Protein AF-A0A238W8W9-F1 (afdb_monomer)

pLDDT: mean 74.02, std 16.91, range [39.84, 95.94]

Mean predicted aligned error: 10.23 Å

Solvent-accessible surface area (backbone atoms only — not comparable to full-atom values): 7348 Å² total; per-residue (Å²): 126,66,88,64,47,65,85,73,54,76,71,88,81,32,80,66,47,76,56,58,45,54,49,50,47,51,49,49,34,51,53,52,26,51,50,50,46,46,46,50,54,58,58,47,46,69,74,58,70,75,64,51,39,56,69,54,55,48,50,53,36,51,51,38,20,52,50,38,29,53,50,35,47,49,47,45,38,54,75,69,63,66,54,60,96,87,66,88,57,67,66,59,55,53,51,28,52,51,49,22,55,47,26,38,53,50,33,51,52,48,50,56,54,52,58,77,72,53,94,61,85,76,57,62,86,69,84,129

Organism: NCBI:txid1627892

Structure (mmCIF, N/CA/C/O backbone):
data_AF-A0A238W8W9-F1
#
_entry.id   AF-A0A238W8W9-F1
#
loop_
_atom_site.group_PDB
_atom_site.id
_atom_site.type_symbol
_atom_site.label_atom_id
_atom_site.label_alt_id
_atom_site.label_comp_id
_atom_site.label_asym_id
_atom_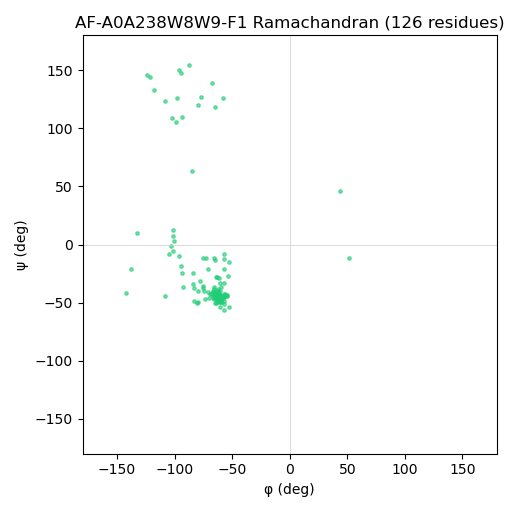site.label_entity_id
_atom_site.label_seq_id
_atom_site.pdbx_PDB_ins_code
_atom_site.Cartn_x
_atom_site.Cartn_y
_atom_site.Cartn_z
_atom_site.occupancy
_atom_site.B_iso_or_equiv
_atom_site.auth_seq_id
_atom_site.auth_comp_id
_atom_site.auth_asym_id
_atom_site.auth_atom_id
_atom_site.pdbx_PDB_model_num
ATOM 1 N N . MET A 1 1 ? 3.854 21.288 -19.653 1.00 44.84 1 MET A N 1
ATOM 2 C CA . MET A 1 1 ? 2.581 20.717 -20.151 1.00 44.84 1 MET A CA 1
ATOM 3 C C . MET A 1 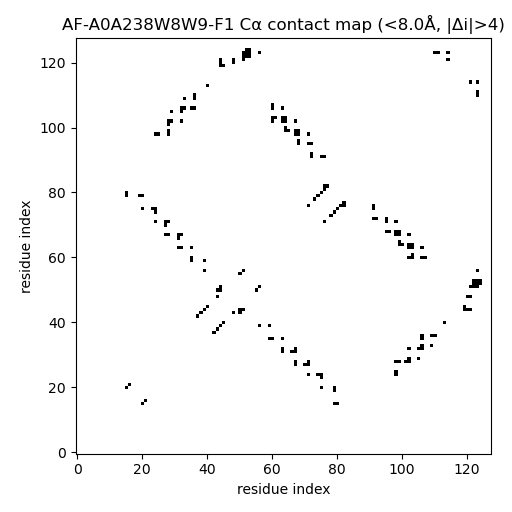1 ? 2.808 19.407 -20.924 1.00 44.84 1 MET A C 1
ATOM 5 O O . MET A 1 1 ? 1.837 18.755 -21.266 1.00 44.84 1 MET A O 1
ATOM 9 N N . GLU A 1 2 ? 4.062 18.972 -21.115 1.00 39.84 2 GLU A N 1
ATOM 10 C CA . GLU A 1 2 ? 4.427 17.710 -21.788 1.00 39.84 2 GLU A CA 1
ATOM 11 C C . GLU A 1 2 ? 4.252 16.463 -20.901 1.00 39.84 2 GLU A C 1
ATOM 13 O O . GLU A 1 2 ? 3.819 15.429 -21.386 1.00 39.84 2 GLU A O 1
ATOM 18 N N . ALA A 1 3 ? 4.429 16.565 -19.577 1.00 49.38 3 ALA A N 1
ATOM 19 C CA . ALA A 1 3 ? 4.245 15.424 -18.663 1.00 49.38 3 ALA A CA 1
ATOM 20 C C . ALA A 1 3 ? 2.797 14.878 -18.589 1.00 49.38 3 ALA A C 1
ATOM 22 O O . ALA A 1 3 ? 2.572 13.802 -18.048 1.00 49.38 3 ALA A O 1
ATOM 23 N N . PHE A 1 4 ? 1.811 15.619 -19.113 1.00 44.34 4 PHE A N 1
ATOM 24 C CA . PHE A 1 4 ? 0.409 15.183 -19.196 1.00 44.34 4 PHE A CA 1
ATOM 25 C C . PHE A 1 4 ? 0.069 14.534 -20.548 1.00 44.34 4 PHE A C 1
ATOM 27 O O . PHE A 1 4 ? -0.921 13.812 -20.638 1.00 44.34 4 PHE A O 1
ATOM 34 N N . TYR A 1 5 ? 0.888 14.773 -21.580 1.00 43.84 5 TYR A N 1
ATOM 35 C CA . TYR A 1 5 ? 0.725 14.193 -22.918 1.00 43.84 5 TYR A CA 1
ATOM 36 C C . TYR A 1 5 ? 1.040 12.690 -22.939 1.00 43.84 5 TYR A C 1
ATOM 38 O O . TYR A 1 5 ? 0.508 11.977 -23.778 1.00 43.84 5 TYR A O 1
ATOM 46 N N . PHE A 1 6 ? 1.802 12.197 -21.958 1.00 48.66 6 PHE A N 1
ATOM 47 C CA . PHE A 1 6 ? 2.134 10.780 -21.776 1.00 48.66 6 PHE A CA 1
ATOM 48 C C . PHE A 1 6 ? 0.915 9.871 -21.531 1.00 48.66 6 PHE A C 1
ATOM 50 O O . PHE A 1 6 ? 0.922 8.715 -21.937 1.00 48.66 6 PHE A O 1
ATOM 57 N N . PHE A 1 7 ? -0.175 10.381 -20.938 1.00 45.16 7 PHE A N 1
ATOM 58 C CA . PHE A 1 7 ? -1.431 9.616 -20.853 1.00 45.16 7 PHE A CA 1
ATOM 59 C C . PHE A 1 7 ? -2.070 9.352 -22.231 1.00 45.16 7 PHE A C 1
ATOM 61 O O . PHE A 1 7 ? -3.015 8.570 -22.318 1.00 45.16 7 PHE A O 1
ATOM 68 N N . PHE A 1 8 ? -1.589 10.020 -23.284 1.00 50.53 8 PHE A N 1
ATOM 69 C CA . PHE A 1 8 ? -2.175 10.041 -24.624 1.00 50.53 8 PHE A CA 1
ATOM 70 C C . PHE A 1 8 ? -1.141 9.803 -25.743 1.00 50.53 8 PHE A C 1
ATOM 72 O O . PHE A 1 8 ? -1.468 10.016 -26.911 1.00 50.53 8 PHE A O 1
ATOM 79 N N . GLU A 1 9 ? 0.092 9.405 -25.412 1.00 41.53 9 GLU A N 1
ATOM 80 C CA . GLU A 1 9 ? 1.166 9.185 -26.390 1.00 41.53 9 GLU A CA 1
ATOM 81 C C . GLU A 1 9 ? 1.145 7.756 -26.962 1.00 41.53 9 GLU A C 1
ATOM 83 O O . GLU A 1 9 ? 0.602 6.833 -26.358 1.00 41.53 9 GLU A O 1
ATOM 88 N N . ASP A 1 10 ? 1.684 7.608 -28.174 1.00 45.97 10 ASP A N 1
ATOM 89 C CA . ASP A 1 10 ? 1.477 6.473 -29.079 1.00 45.97 10 ASP A CA 1
ATOM 90 C C . ASP A 1 10 ? 1.882 5.107 -28.475 1.00 45.97 10 ASP A C 1
ATOM 92 O O . ASP A 1 10 ? 3.024 4.896 -28.055 1.00 45.97 10 ASP A O 1
ATOM 96 N N . LEU A 1 11 ? 0.939 4.155 -28.503 1.00 50.41 11 LEU A N 1
ATOM 97 C CA . LEU A 1 11 ? 1.016 2.777 -27.975 1.00 50.41 11 LEU A CA 1
ATOM 98 C C . LEU A 1 11 ? 2.172 1.943 -28.562 1.00 50.41 11 LEU A C 1
ATOM 100 O O . LEU A 1 11 ? 2.509 0.876 -28.059 1.00 50.41 11 LEU A O 1
ATOM 104 N N . ASN A 1 12 ? 2.820 2.411 -29.627 1.00 44.97 12 ASN A N 1
ATOM 105 C CA . ASN A 1 12 ? 3.840 1.648 -30.345 1.00 44.97 12 ASN A CA 1
ATOM 106 C C . ASN A 1 12 ? 5.187 1.504 -29.599 1.00 44.97 12 ASN A C 1
ATOM 108 O O . ASN A 1 12 ? 5.998 0.670 -29.995 1.00 44.97 12 ASN A O 1
ATOM 112 N N . ASN A 1 13 ? 5.422 2.253 -28.510 1.00 48.88 13 ASN A N 1
ATOM 113 C CA . ASN A 1 13 ? 6.585 2.082 -27.612 1.00 48.88 13 ASN A CA 1
ATOM 114 C C . ASN A 1 13 ? 6.252 1.313 -26.312 1.00 48.88 13 ASN A C 1
ATOM 116 O O . ASN A 1 13 ? 7.109 1.163 -25.441 1.00 48.88 13 ASN A O 1
ATOM 120 N N . TRP A 1 14 ? 5.011 0.834 -26.160 1.00 52.47 14 TRP A N 1
ATOM 121 C CA . TRP A 1 14 ? 4.456 0.316 -24.904 1.00 52.47 14 TRP A CA 1
ATOM 122 C C . TRP A 1 14 ? 4.417 -1.211 -24.796 1.00 52.47 14 TRP A C 1
ATOM 124 O O . TRP A 1 14 ? 3.938 -1.726 -23.791 1.00 52.47 14 TRP A O 1
ATOM 134 N N . SER A 1 15 ? 4.994 -1.968 -25.734 1.00 56.44 15 SER A N 1
ATOM 135 C CA . SER A 1 15 ? 4.830 -3.434 -25.780 1.00 56.44 15 SER A CA 1
ATOM 136 C C . SER A 1 15 ? 5.262 -4.189 -24.507 1.00 56.44 15 SER A C 1
ATOM 138 O O . SER A 1 15 ? 4.850 -5.328 -24.293 1.00 56.44 15 SER A O 1
ATOM 140 N N . VAL A 1 16 ? 6.118 -3.588 -23.670 1.00 56.03 16 VAL A N 1
ATOM 141 C CA . VAL A 1 16 ? 6.532 -4.132 -22.360 1.00 56.03 16 VAL A CA 1
ATOM 142 C C . VAL A 1 16 ? 5.516 -3.795 -21.255 1.00 56.03 16 VAL A C 1
ATOM 144 O O . VAL A 1 16 ? 5.223 -4.637 -20.401 1.00 56.03 16 VAL A O 1
ATOM 147 N N . TRP A 1 17 ? 4.938 -2.591 -21.298 1.00 62.84 17 TRP A N 1
ATOM 148 C CA . TRP A 1 17 ? 3.898 -2.134 -20.376 1.00 62.84 17 TRP A CA 1
ATOM 149 C C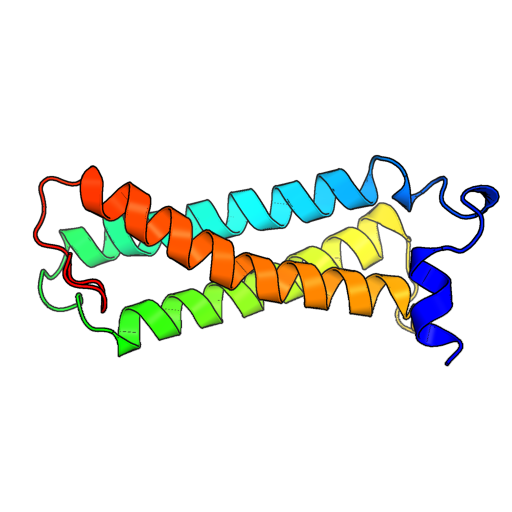 . TRP A 1 17 ? 2.533 -2.761 -20.676 1.00 62.84 17 TRP A C 1
ATOM 151 O O . TRP A 1 17 ? 1.832 -3.111 -19.731 1.00 62.84 17 TRP A O 1
ATOM 161 N N . ASP A 1 18 ? 2.198 -2.957 -21.956 1.00 62.03 18 ASP A N 1
ATOM 162 C CA . ASP A 1 18 ? 0.837 -3.155 -22.483 1.00 62.03 18 ASP A CA 1
ATOM 163 C C . ASP A 1 18 ? 0.020 -4.270 -21.815 1.00 62.03 18 ASP A C 1
ATOM 165 O O . ASP A 1 18 ? -1.202 -4.163 -21.747 1.00 62.03 18 ASP A O 1
ATOM 169 N N . GLU A 1 19 ? 0.656 -5.304 -21.250 1.00 62.81 19 GLU A N 1
ATOM 170 C CA . GLU A 1 19 ? -0.074 -6.344 -20.507 1.00 62.81 19 GLU A CA 1
ATOM 171 C C . GLU A 1 19 ? 0.655 -6.867 -19.265 1.00 62.81 19 GLU A C 1
ATOM 173 O O . GLU A 1 19 ? 0.030 -7.075 -18.223 1.00 62.81 19 GLU A O 1
ATOM 178 N N . LYS A 1 20 ? 1.973 -7.096 -19.335 1.00 68.56 20 LYS A N 1
ATOM 179 C CA . LYS A 1 20 ? 2.699 -7.784 -18.254 1.00 68.56 20 LYS A CA 1
ATOM 180 C C . LYS A 1 20 ? 3.032 -6.865 -17.080 1.00 68.56 20 LYS A C 1
ATOM 182 O O . LYS A 1 20 ? 2.715 -7.238 -15.954 1.00 68.56 20 LYS A O 1
ATOM 187 N N . GLY A 1 21 ? 3.611 -5.687 -17.326 1.00 73.75 21 GLY A N 1
ATOM 188 C CA . GLY A 1 21 ? 3.963 -4.740 -16.256 1.00 73.75 21 GLY A CA 1
ATOM 189 C C . GLY A 1 21 ? 2.732 -4.235 -15.499 1.00 73.75 21 GLY A C 1
ATOM 190 O O . GLY A 1 21 ? 2.647 -4.332 -14.276 1.00 73.75 21 GLY A O 1
ATOM 191 N N . TYR A 1 22 ? 1.682 -3.816 -16.218 1.00 79.31 22 TYR A N 1
ATOM 192 C CA . TYR A 1 22 ? 0.441 -3.385 -15.562 1.00 79.31 22 TYR A CA 1
ATOM 193 C C . TYR A 1 22 ? -0.206 -4.489 -14.721 1.00 79.31 22 TYR A C 1
ATOM 195 O O . TYR A 1 22 ? -0.621 -4.233 -13.586 1.00 79.31 22 TYR A O 1
ATOM 203 N N . LEU A 1 23 ? -0.271 -5.720 -15.240 1.00 83.69 23 LEU A N 1
ATOM 204 C CA . LEU A 1 23 ? -0.844 -6.847 -14.510 1.00 83.69 23 LEU A CA 1
ATOM 205 C C . LEU A 1 23 ? -0.017 -7.198 -13.269 1.00 83.69 23 LEU A C 1
ATOM 207 O O . LEU A 1 23 ? -0.589 -7.409 -12.200 1.00 83.69 23 LEU A O 1
ATOM 211 N N . ILE A 1 24 ? 1.312 -7.254 -13.388 1.00 85.31 24 ILE A N 1
ATOM 212 C CA . ILE A 1 24 ? 2.211 -7.589 -12.278 1.00 85.31 24 ILE A CA 1
ATOM 213 C C . ILE A 1 24 ? 2.122 -6.521 -11.186 1.00 85.31 24 ILE A C 1
ATOM 215 O O . ILE A 1 24 ? 1.845 -6.864 -10.034 1.00 85.31 24 ILE A O 1
ATOM 219 N N . GLY A 1 25 ? 2.252 -5.239 -11.536 1.00 85.75 25 GLY A N 1
ATOM 220 C CA . GLY A 1 25 ? 2.084 -4.132 -10.595 1.00 85.75 25 GLY A CA 1
ATOM 221 C C . GLY A 1 25 ? 0.725 -4.149 -9.889 1.00 85.75 25 GLY A C 1
ATOM 222 O O . GLY A 1 25 ? 0.650 -3.992 -8.666 1.00 85.75 25 GLY A O 1
ATOM 223 N N . PHE A 1 26 ? -0.355 -4.426 -10.623 1.00 87.06 26 PHE A N 1
ATOM 224 C CA . PHE A 1 26 ? -1.693 -4.548 -10.044 1.00 87.06 26 PHE A CA 1
ATOM 225 C C . PHE A 1 26 ? -1.835 -5.759 -9.106 1.00 87.06 26 PHE A C 1
ATOM 227 O O . PHE A 1 26 ? -2.448 -5.656 -8.040 1.00 87.06 26 PHE A O 1
ATOM 234 N N . LEU A 1 27 ? -1.243 -6.906 -9.450 1.00 91.06 27 LEU A N 1
ATOM 235 C CA . LEU A 1 27 ? -1.234 -8.090 -8.588 1.00 91.06 27 LEU A CA 1
ATOM 236 C C . LEU A 1 27 ? -0.432 -7.852 -7.304 1.00 91.06 27 LEU A C 1
ATOM 238 O O . LEU A 1 27 ? -0.904 -8.219 -6.226 1.00 91.06 27 LEU A O 1
ATOM 242 N N . ILE A 1 28 ? 0.733 -7.199 -7.392 1.00 90.12 28 ILE A N 1
ATOM 243 C CA . ILE A 1 28 ? 1.531 -6.791 -6.225 1.00 90.12 28 ILE A CA 1
ATOM 244 C C . ILE A 1 28 ? 0.681 -5.914 -5.313 1.00 90.12 28 ILE A C 1
ATOM 246 O O . ILE A 1 28 ? 0.550 -6.201 -4.123 1.00 90.12 28 ILE A O 1
ATOM 250 N N . LEU A 1 29 ? 0.055 -4.880 -5.872 1.00 92.69 29 LEU A N 1
ATOM 251 C CA . LEU A 1 29 ? -0.840 -3.983 -5.156 1.00 92.69 29 LEU A CA 1
ATOM 252 C C . LEU A 1 29 ? -1.941 -4.751 -4.409 1.00 92.69 29 LEU A C 1
ATOM 254 O O . LEU A 1 29 ? -2.093 -4.579 -3.196 1.00 92.69 29 LEU A O 1
ATOM 258 N N . LEU A 1 30 ? -2.687 -5.616 -5.101 1.00 94.12 30 LEU A N 1
ATOM 259 C CA . LEU A 1 30 ? -3.796 -6.365 -4.509 1.00 94.12 30 LEU A CA 1
ATOM 260 C C . LEU A 1 30 ? -3.339 -7.349 -3.430 1.00 94.12 30 LEU A C 1
ATOM 262 O O . LEU A 1 30 ? -3.901 -7.351 -2.333 1.00 94.12 30 LEU A O 1
ATOM 266 N N . ILE A 1 31 ? -2.333 -8.178 -3.720 1.00 94.19 31 ILE A N 1
ATOM 267 C CA . ILE A 1 31 ? -1.878 -9.246 -2.819 1.00 94.19 31 ILE A CA 1
ATOM 268 C C . ILE A 1 31 ? -1.264 -8.647 -1.557 1.00 94.19 31 ILE A C 1
ATOM 270 O O . ILE A 1 31 ? -1.606 -9.064 -0.449 1.00 94.19 31 ILE A O 1
ATOM 274 N N . THR A 1 32 ? -0.401 -7.641 -1.708 1.00 92.69 32 THR A N 1
ATOM 275 C CA . THR A 1 32 ? 0.262 -6.980 -0.576 1.00 92.69 32 THR A CA 1
ATOM 276 C C . THR A 1 32 ? -0.769 -6.288 0.307 1.00 92.69 32 THR A C 1
ATOM 278 O O . THR A 1 32 ? -0.788 -6.489 1.522 1.00 92.69 32 THR A O 1
ATOM 281 N N . THR A 1 33 ? -1.706 -5.560 -0.307 1.00 94.25 33 THR A N 1
ATOM 282 C CA . THR A 1 33 ? -2.774 -4.879 0.426 1.00 94.25 33 THR A CA 1
ATOM 283 C C . THR A 1 33 ? -3.665 -5.874 1.162 1.00 94.25 33 THR A C 1
ATOM 285 O O . THR A 1 33 ? -3.933 -5.691 2.350 1.00 94.25 33 THR A O 1
ATOM 288 N N . LEU A 1 34 ? -4.075 -6.964 0.507 1.00 92.81 34 LEU A N 1
ATOM 289 C CA . LEU A 1 34 ? -4.872 -8.012 1.137 1.00 92.81 34 LEU A CA 1
ATOM 290 C C . LEU A 1 34 ? -4.125 -8.649 2.314 1.00 92.81 34 LEU A C 1
ATOM 292 O O . LEU A 1 34 ? -4.714 -8.842 3.378 1.00 92.81 34 LEU A O 1
ATOM 296 N N . PHE A 1 35 ? -2.831 -8.928 2.157 1.00 92.25 35 PHE A N 1
ATOM 297 C CA . PHE A 1 35 ? -1.983 -9.465 3.217 1.00 92.25 35 PHE A CA 1
ATOM 298 C C . PHE A 1 35 ? -1.910 -8.524 4.427 1.00 92.25 35 PHE A C 1
ATOM 300 O O . PHE A 1 35 ? -2.150 -8.962 5.554 1.00 92.25 35 PHE A O 1
ATOM 307 N N . PHE A 1 36 ? -1.671 -7.225 4.222 1.00 89.25 36 PHE A N 1
ATOM 308 C CA . PHE A 1 36 ? -1.649 -6.237 5.308 1.00 89.25 36 PHE A CA 1
ATOM 309 C C . PHE A 1 36 ? -3.011 -6.080 5.986 1.00 89.25 36 PHE A C 1
ATOM 311 O O . PHE A 1 36 ? -3.087 -6.019 7.218 1.00 89.25 36 PHE A O 1
ATOM 318 N N . THR A 1 37 ? -4.098 -6.071 5.213 1.00 87.94 37 THR A N 1
ATOM 319 C CA . THR A 1 37 ? -5.456 -6.066 5.759 1.00 87.94 37 THR A CA 1
ATOM 320 C C . THR A 1 37 ? -5.700 -7.311 6.616 1.00 87.94 37 THR A C 1
ATOM 322 O O . THR A 1 37 ? -6.166 -7.202 7.752 1.00 87.94 37 THR A O 1
ATOM 325 N N . LEU A 1 38 ? -5.340 -8.498 6.125 1.00 86.38 38 LEU A N 1
ATOM 326 C CA . LEU A 1 38 ? -5.477 -9.756 6.855 1.00 86.38 38 LEU A CA 1
ATOM 327 C C . LEU A 1 38 ? -4.634 -9.781 8.130 1.00 86.38 38 LEU A C 1
ATOM 329 O O . LEU A 1 38 ? -5.147 -10.169 9.177 1.00 86.38 38 LEU A O 1
ATOM 333 N N . LEU A 1 39 ? -3.381 -9.326 8.086 1.00 85.25 39 LEU A N 1
ATOM 334 C CA . LEU A 1 39 ? -2.536 -9.198 9.274 1.00 85.25 39 LEU A CA 1
ATOM 335 C C . LEU A 1 39 ? -3.177 -8.281 10.318 1.00 85.25 39 LEU A C 1
ATOM 337 O O . LEU A 1 39 ? -3.262 -8.646 11.495 1.00 85.25 39 LEU A O 1
ATOM 341 N N . TYR A 1 40 ? -3.685 -7.123 9.893 1.00 82.06 40 TYR A N 1
ATOM 342 C CA . TYR A 1 40 ? -4.363 -6.186 10.780 1.00 82.06 40 TYR A CA 1
ATOM 343 C C . TYR A 1 40 ? -5.601 -6.822 11.444 1.00 82.06 40 TYR A C 1
ATOM 345 O O . TYR A 1 40 ? -5.743 -6.777 12.669 1.00 82.06 40 TYR A O 1
ATOM 353 N N . TYR A 1 41 ? -6.474 -7.488 10.679 1.00 75.25 41 TYR A N 1
ATOM 354 C CA . TYR A 1 41 ? -7.710 -8.063 11.228 1.00 75.25 41 TYR A CA 1
ATOM 355 C C . TYR A 1 41 ? -7.526 -9.394 11.963 1.00 75.25 41 TYR A C 1
ATOM 357 O O . TYR A 1 41 ? -8.168 -9.597 12.993 1.00 75.25 41 TYR A O 1
ATOM 365 N N . MET A 1 42 ? -6.681 -10.302 11.471 1.00 74.44 42 MET A N 1
ATOM 366 C CA . MET A 1 42 ? -6.502 -11.632 12.062 1.00 74.44 42 MET A CA 1
ATOM 367 C C . MET A 1 42 ? -5.534 -11.613 13.240 1.00 74.44 42 MET A C 1
ATOM 369 O O . MET A 1 42 ? -5.856 -12.152 14.297 1.00 74.44 42 MET A O 1
ATOM 373 N N . TYR A 1 43 ? -4.356 -10.999 13.091 1.00 69.06 43 TYR A N 1
ATOM 374 C CA . TYR A 1 43 ? -3.334 -11.041 14.137 1.00 69.06 43 TYR A CA 1
ATOM 375 C C . TYR A 1 43 ? -3.630 -10.023 15.242 1.00 69.06 43 TYR A C 1
ATOM 377 O O . TYR A 1 43 ? -3.694 -10.377 16.421 1.00 69.06 43 TYR A O 1
ATOM 385 N N . PHE A 1 44 ? -3.888 -8.764 14.879 1.00 64.50 44 PHE A N 1
ATOM 386 C CA . PHE A 1 44 ? -4.110 -7.706 15.872 1.00 64.50 44 PHE A CA 1
ATOM 387 C C . PHE A 1 44 ? -5.550 -7.654 16.390 1.00 64.50 44 PHE A C 1
ATOM 389 O O . PHE A 1 44 ? -5.753 -7.387 17.579 1.00 64.50 44 PHE A O 1
ATOM 396 N N . GLY A 1 45 ? -6.538 -7.969 15.545 1.00 61.53 45 GLY A N 1
ATOM 397 C CA . GLY A 1 45 ? -7.943 -8.064 15.953 1.00 61.53 45 GLY A CA 1
ATOM 398 C C . GLY A 1 45 ? -8.198 -9.171 16.981 1.00 61.53 45 GLY A C 1
ATOM 399 O O . GLY A 1 45 ? -8.907 -8.942 17.959 1.00 61.53 45 GLY A O 1
ATOM 400 N N . ARG A 1 46 ? -7.559 -10.340 16.824 1.00 61.28 46 ARG A N 1
ATOM 401 C CA . ARG A 1 46 ? -7.744 -11.493 17.723 1.00 61.28 46 ARG A CA 1
ATOM 402 C C . ARG A 1 46 ? -7.040 -11.334 19.068 1.00 61.28 46 ARG A C 1
ATOM 404 O O . ARG A 1 46 ? -7.548 -11.810 20.077 1.00 61.28 46 ARG A O 1
ATOM 411 N N . LYS A 1 47 ? -5.861 -10.703 19.096 1.00 59.59 47 LYS A N 1
ATOM 412 C CA . LYS A 1 47 ? -4.986 -10.769 20.275 1.00 59.59 47 LYS A CA 1
ATOM 413 C C . LYS A 1 47 ? -5.319 -9.756 21.362 1.00 59.59 47 LYS A C 1
ATOM 415 O O . LYS A 1 47 ? -4.954 -9.994 22.504 1.00 59.59 47 LYS A O 1
ATOM 420 N N . ASN A 1 48 ? -5.961 -8.628 21.040 1.00 52.88 48 ASN A N 1
ATOM 421 C CA . ASN A 1 48 ? -5.981 -7.533 22.008 1.00 52.88 48 ASN A CA 1
ATOM 422 C C . ASN A 1 48 ? -7.291 -6.768 22.216 1.00 52.88 48 ASN A C 1
ATOM 424 O O . ASN A 1 48 ? -7.354 -6.099 23.241 1.00 52.88 48 ASN A O 1
ATOM 428 N N . MET A 1 49 ? -8.284 -6.760 21.313 1.00 54.75 49 MET A N 1
ATOM 429 C CA . MET A 1 49 ? -9.500 -5.893 21.371 1.00 54.75 49 MET A CA 1
ATOM 430 C C . MET A 1 49 ? -9.246 -4.363 21.575 1.00 54.75 49 MET A C 1
ATOM 432 O O . MET A 1 49 ? -10.134 -3.548 21.368 1.00 54.75 49 MET A O 1
ATOM 436 N N . LYS A 1 50 ? -8.011 -3.955 21.913 1.00 46.50 50 LYS A N 1
ATOM 437 C CA . LYS A 1 50 ? -7.488 -2.627 22.279 1.00 46.50 50 LYS A CA 1
ATOM 438 C C . LYS A 1 50 ? -6.745 -1.931 21.130 1.00 46.50 50 LYS A C 1
ATOM 440 O O . LYS A 1 50 ? -6.287 -0.804 21.284 1.00 46.50 50 LYS A O 1
ATOM 445 N N . TYR A 1 51 ? -6.548 -2.602 19.992 1.00 49.53 51 TYR A N 1
ATOM 446 C CA . TYR A 1 51 ? -5.757 -2.090 18.847 1.00 49.53 51 TYR A CA 1
ATOM 447 C C . TYR A 1 51 ? -6.639 -1.559 17.717 1.00 49.53 51 TYR A C 1
ATOM 449 O O . TYR A 1 51 ? -6.189 -1.235 16.621 1.00 49.53 51 TYR A O 1
ATOM 457 N N . ALA A 1 52 ? -7.903 -1.401 18.061 1.00 57.94 52 ALA A N 1
ATOM 458 C CA . ALA A 1 52 ? -8.953 -0.810 17.294 1.00 57.94 52 ALA A CA 1
ATOM 459 C C . ALA A 1 52 ? -8.892 0.722 17.510 1.00 57.94 52 ALA A C 1
ATOM 461 O O . ALA A 1 52 ? -9.765 1.321 18.125 1.00 57.94 52 ALA A O 1
ATOM 462 N N . THR A 1 53 ? -7.794 1.356 17.096 1.00 70.88 53 THR A N 1
ATOM 463 C CA . THR A 1 53 ? -7.660 2.819 17.117 1.00 70.88 53 THR A CA 1
ATOM 464 C C . THR A 1 53 ? -7.312 3.316 15.725 1.00 70.88 53 THR A C 1
ATOM 466 O O . THR A 1 53 ? -6.587 2.651 14.981 1.00 70.88 53 THR A O 1
ATOM 469 N N . VAL A 1 54 ? -7.814 4.503 15.378 1.00 75.06 54 VAL A N 1
ATOM 470 C 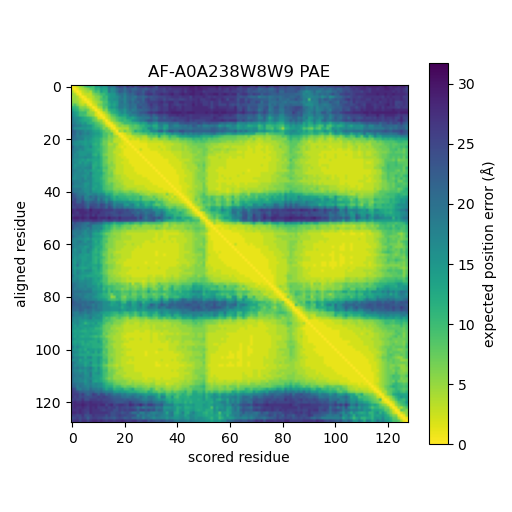CA . VAL A 1 54 ? -7.593 5.126 14.062 1.00 75.06 54 VAL A CA 1
ATOM 471 C C . VAL A 1 54 ? -6.104 5.225 13.737 1.00 75.06 54 VAL A C 1
ATOM 473 O O . VAL A 1 54 ? -5.699 4.863 12.640 1.00 75.06 54 VAL A O 1
ATOM 476 N N . GLY A 1 55 ? -5.279 5.629 14.709 1.00 81.00 55 GLY A N 1
ATOM 477 C CA . GLY A 1 55 ? -3.840 5.797 14.503 1.00 81.00 55 GLY A CA 1
ATOM 478 C C . GLY A 1 55 ? -3.117 4.504 14.123 1.00 81.00 55 GLY A C 1
ATOM 479 O O . GLY A 1 55 ? -2.254 4.520 13.255 1.00 81.00 55 GLY A O 1
ATOM 480 N N . LYS A 1 56 ? -3.493 3.361 14.710 1.00 79.62 56 LYS A N 1
ATOM 481 C CA . LYS A 1 56 ? -2.875 2.070 14.368 1.00 79.62 56 LYS A CA 1
ATOM 482 C C . LYS A 1 56 ? -3.358 1.553 13.020 1.00 79.62 56 LYS A C 1
ATOM 484 O O . LYS A 1 56 ? -2.552 1.046 12.254 1.00 79.62 56 LYS A O 1
ATOM 489 N N . TRP A 1 57 ? -4.648 1.711 12.720 1.00 84.69 57 TRP A N 1
ATOM 490 C CA . TRP A 1 57 ? -5.182 1.407 11.391 1.00 84.69 57 TRP A CA 1
ATOM 491 C C . TRP A 1 57 ? -4.458 2.217 10.307 1.00 84.69 57 TRP A C 1
ATOM 493 O O . TRP A 1 57 ? -4.028 1.646 9.308 1.00 84.69 57 TRP A O 1
ATOM 503 N N . PHE A 1 58 ? -4.266 3.516 10.551 1.00 88.44 58 PHE A N 1
ATOM 504 C CA . PHE A 1 58 ? -3.557 4.423 9.654 1.00 88.44 58 PHE A CA 1
ATOM 505 C C . PHE A 1 58 ? -2.081 4.042 9.500 1.00 88.44 58 PHE A C 1
ATOM 507 O O . PHE A 1 58 ? -1.599 3.950 8.378 1.00 88.44 58 PHE A O 1
ATOM 514 N N . LEU A 1 59 ? -1.384 3.732 10.601 1.00 89.19 59 LEU A N 1
ATOM 515 C CA . LEU A 1 59 ? 0.005 3.263 10.570 1.00 89.19 59 LEU A CA 1
ATOM 516 C C . LEU A 1 59 ? 0.161 1.995 9.717 1.00 89.19 59 LEU A C 1
ATOM 518 O O . LEU A 1 59 ? 1.094 1.907 8.928 1.00 89.19 59 LEU A O 1
ATOM 522 N N . PHE A 1 60 ? -0.761 1.034 9.833 1.00 89.12 60 PHE A N 1
ATOM 523 C CA . PHE A 1 60 ? -0.765 -0.159 8.979 1.00 89.12 60 PHE A CA 1
ATOM 524 C C . PHE A 1 60 ? -1.031 0.173 7.508 1.00 89.12 60 PHE A C 1
ATOM 526 O O . PHE A 1 60 ? -0.404 -0.422 6.636 1.00 89.12 60 PHE A O 1
ATOM 533 N N . GLY A 1 61 ? -1.898 1.150 7.231 1.00 91.00 61 GLY A N 1
ATOM 534 C CA . GLY A 1 61 ? -2.096 1.672 5.879 1.00 91.00 61 GLY A CA 1
ATOM 535 C C . GLY A 1 61 ? -0.825 2.303 5.303 1.00 91.00 61 GLY A C 1
ATOM 536 O O . GLY A 1 61 ? -0.471 2.012 4.167 1.00 91.00 61 GLY A O 1
ATOM 537 N N . LEU A 1 62 ? -0.090 3.092 6.094 1.00 94.69 62 LEU A N 1
ATOM 538 C CA . LEU A 1 62 ? 1.197 3.665 5.680 1.00 94.69 62 LEU A CA 1
ATOM 539 C C . LEU A 1 62 ? 2.266 2.593 5.445 1.00 94.69 62 LEU A C 1
ATOM 541 O O . LEU A 1 62 ? 3.001 2.665 4.465 1.00 94.69 62 LEU A O 1
ATOM 545 N N . LEU A 1 63 ? 2.346 1.579 6.310 1.00 94.44 63 LEU A N 1
ATOM 546 C CA . LEU A 1 63 ? 3.259 0.453 6.103 1.00 94.44 63 LEU A CA 1
ATOM 547 C C . LEU A 1 63 ? 2.918 -0.310 4.818 1.00 94.44 63 LEU A C 1
ATOM 549 O O . LEU A 1 63 ? 3.826 -0.641 4.062 1.00 94.44 63 LEU A O 1
ATOM 553 N N . ASN A 1 64 ? 1.630 -0.522 4.532 1.00 94.94 64 ASN A N 1
ATOM 554 C CA . ASN A 1 64 ? 1.194 -1.114 3.269 1.00 94.94 64 ASN A CA 1
ATOM 555 C C . ASN A 1 64 ? 1.642 -0.272 2.064 1.00 94.94 64 ASN A C 1
ATOM 557 O O . ASN A 1 64 ? 2.189 -0.820 1.114 1.00 94.94 64 ASN A O 1
ATOM 561 N N . MET A 1 65 ? 1.475 1.055 2.122 1.00 95.88 65 MET A N 1
ATOM 562 C CA . MET A 1 65 ? 1.953 1.962 1.071 1.00 95.88 65 MET A CA 1
ATOM 563 C C . MET A 1 65 ? 3.460 1.816 0.837 1.00 95.88 65 MET A C 1
ATOM 565 O O . MET A 1 65 ? 3.880 1.647 -0.301 1.00 95.88 65 MET A O 1
ATOM 569 N N . ILE A 1 66 ? 4.268 1.832 1.903 1.00 95.94 66 ILE A N 1
ATOM 570 C CA . ILE A 1 66 ? 5.729 1.694 1.802 1.00 95.94 66 ILE A CA 1
ATOM 571 C C . ILE A 1 66 ? 6.107 0.351 1.167 1.00 95.94 66 ILE A C 1
ATOM 573 O O . ILE A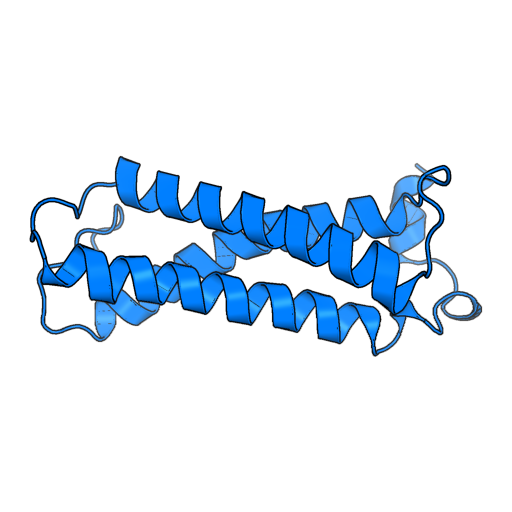 1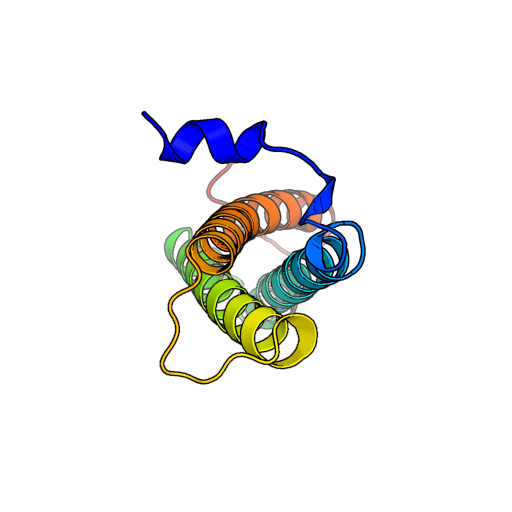 66 ? 6.967 0.306 0.290 1.00 95.94 66 ILE A O 1
ATOM 577 N N . VAL A 1 67 ? 5.462 -0.746 1.576 1.00 95.19 67 VAL A N 1
ATOM 578 C CA . VAL A 1 67 ? 5.774 -2.068 1.022 1.00 95.19 67 VAL A CA 1
ATOM 579 C C . VAL A 1 67 ? 5.338 -2.176 -0.435 1.00 95.19 67 VAL A C 1
ATOM 581 O O . VAL A 1 67 ? 6.122 -2.670 -1.240 1.00 95.19 67 VAL A O 1
ATOM 584 N N . VAL A 1 68 ? 4.154 -1.681 -0.811 1.00 95.19 68 VAL A N 1
ATOM 585 C CA . VAL A 1 68 ? 3.724 -1.660 -2.221 1.00 95.19 68 VAL A CA 1
ATOM 586 C C . VAL A 1 68 ? 4.670 -0.810 -3.062 1.00 95.19 68 VAL A C 1
ATOM 588 O O . VAL A 1 68 ? 5.060 -1.255 -4.138 1.00 95.19 68 VAL A O 1
ATOM 591 N N . PHE A 1 69 ? 5.097 0.351 -2.563 1.00 93.38 69 PHE A N 1
ATOM 592 C CA . PHE A 1 69 ? 6.063 1.211 -3.243 1.00 93.38 69 PHE A CA 1
ATOM 593 C C . PHE A 1 69 ? 7.368 0.459 -3.537 1.00 93.38 69 PHE A C 1
ATOM 595 O O . PHE A 1 69 ? 7.768 0.340 -4.691 1.00 93.38 69 PHE A O 1
ATOM 602 N N . ILE A 1 70 ? 8.001 -0.107 -2.502 1.00 92.44 70 ILE A N 1
ATOM 603 C CA . ILE A 1 70 ? 9.281 -0.820 -2.636 1.00 92.44 70 ILE A CA 1
ATOM 604 C C . ILE A 1 70 ? 9.129 -2.047 -3.540 1.00 92.44 70 ILE A C 1
ATOM 606 O O . ILE A 1 70 ? 9.965 -2.276 -4.408 1.00 92.44 70 ILE A O 1
ATOM 610 N N . SER A 1 71 ? 8.061 -2.825 -3.356 1.00 91.06 71 SER A N 1
ATOM 611 C CA . SER A 1 71 ? 7.847 -4.074 -4.099 1.00 91.06 71 SER A CA 1
ATOM 612 C C . SER A 1 71 ? 7.569 -3.812 -5.576 1.00 91.06 71 SER A C 1
ATOM 614 O O . SER A 1 71 ? 8.124 -4.498 -6.425 1.00 91.06 71 SER A O 1
ATOM 616 N N . THR A 1 72 ? 6.749 -2.803 -5.885 1.00 89.38 72 THR A N 1
ATOM 617 C CA . THR A 1 72 ? 6.449 -2.412 -7.271 1.00 89.38 72 THR A CA 1
ATOM 618 C C . THR A 1 72 ? 7.706 -1.878 -7.946 1.00 89.38 72 THR A C 1
ATOM 620 O O . THR A 1 72 ? 8.037 -2.332 -9.032 1.00 89.38 72 THR A O 1
ATOM 623 N N . LEU A 1 73 ? 8.453 -0.992 -7.278 1.00 87.12 73 LEU A N 1
ATOM 624 C CA . LEU A 1 73 ? 9.686 -0.431 -7.830 1.00 87.12 73 LEU A CA 1
ATOM 625 C C . LEU A 1 73 ? 10.740 -1.513 -8.094 1.00 87.12 73 LEU A C 1
ATOM 627 O O . LEU A 1 73 ? 11.391 -1.495 -9.132 1.00 87.12 73 LEU A O 1
ATOM 631 N N . PHE A 1 74 ? 10.901 -2.462 -7.169 1.00 85.12 74 PHE A N 1
ATOM 632 C CA . PHE A 1 74 ? 11.877 -3.538 -7.309 1.00 85.12 74 PHE A CA 1
ATOM 633 C C . PHE A 1 74 ? 11.475 -4.532 -8.405 1.00 85.12 74 PHE A C 1
ATOM 635 O O . PHE A 1 74 ? 12.299 -4.902 -9.234 1.00 85.12 74 PHE A O 1
ATOM 642 N N . ILE A 1 75 ? 10.214 -4.966 -8.436 1.00 83.81 75 ILE A N 1
ATOM 643 C CA . ILE A 1 75 ? 9.770 -5.983 -9.396 1.00 83.81 75 ILE A CA 1
ATOM 644 C C . ILE A 1 75 ? 9.660 -5.393 -10.802 1.00 83.81 75 ILE A C 1
ATOM 646 O O . ILE A 1 75 ? 10.191 -5.985 -11.733 1.00 83.81 75 ILE A O 1
ATOM 650 N N . GLU A 1 76 ? 9.049 -4.222 -10.974 1.00 77.38 76 GLU A N 1
ATOM 651 C CA . GLU A 1 76 ? 8.994 -3.581 -12.293 1.00 77.38 76 GLU A CA 1
ATOM 652 C C . GLU A 1 76 ? 10.399 -3.161 -12.747 1.00 77.38 76 GLU A C 1
ATOM 654 O O . GLU A 1 76 ? 10.804 -3.459 -13.868 1.00 77.38 76 GLU A O 1
ATOM 659 N N . GLY A 1 77 ? 11.193 -2.562 -11.852 1.00 73.19 77 GLY A N 1
ATOM 660 C CA . GLY A 1 77 ? 12.550 -2.112 -12.160 1.00 73.19 77 GLY A CA 1
ATOM 661 C C . GLY A 1 77 ? 13.482 -3.241 -12.607 1.00 73.19 77 GLY A C 1
ATOM 662 O O . GLY A 1 77 ? 14.116 -3.123 -13.650 1.00 73.19 77 GLY A O 1
ATOM 663 N N . PHE A 1 78 ? 13.545 -4.349 -11.861 1.00 71.62 78 PHE A N 1
ATOM 664 C CA . PHE A 1 78 ? 14.479 -5.441 -12.165 1.00 71.62 78 PHE A CA 1
ATOM 665 C C . PHE A 1 78 ? 13.894 -6.540 -13.050 1.00 71.62 78 PHE A C 1
ATOM 667 O O . PHE A 1 78 ? 14.618 -7.102 -13.862 1.00 71.62 78 PHE A O 1
ATOM 674 N N . ALA A 1 79 ? 12.616 -6.896 -12.895 1.00 67.50 79 ALA A N 1
ATOM 675 C CA . ALA A 1 79 ? 12.049 -8.057 -13.587 1.00 67.50 79 ALA A CA 1
ATOM 676 C C . ALA A 1 79 ? 11.381 -7.712 -14.924 1.00 67.50 79 ALA A C 1
ATOM 678 O O . ALA A 1 79 ? 11.254 -8.596 -15.770 1.00 67.50 79 ALA A O 1
ATOM 679 N N . VAL A 1 80 ? 10.933 -6.465 -15.112 1.00 66.06 80 VAL A N 1
ATOM 680 C CA . VAL A 1 80 ? 10.188 -6.048 -16.313 1.00 66.06 80 VAL A CA 1
ATOM 681 C C . VAL A 1 80 ? 11.037 -5.156 -17.217 1.00 66.06 80 VAL A C 1
ATOM 683 O O . VAL A 1 80 ? 11.069 -5.384 -18.424 1.00 66.06 80 VAL A O 1
ATOM 686 N N . PHE A 1 81 ? 11.762 -4.192 -16.643 1.00 65.38 81 PHE A N 1
ATOM 687 C CA . PHE A 1 81 ? 12.559 -3.221 -17.405 1.00 65.38 81 PHE A CA 1
ATOM 688 C C . PHE A 1 81 ? 14.073 -3.490 -17.409 1.00 65.38 81 PHE A C 1
ATOM 690 O O . PHE A 1 81 ? 14.795 -2.748 -18.068 1.00 65.38 81 PHE A O 1
ATOM 697 N N . ASP A 1 82 ? 14.538 -4.542 -16.717 1.00 66.38 82 ASP A N 1
ATOM 698 C CA . ASP A 1 82 ? 15.956 -4.944 -16.595 1.00 66.38 82 ASP A CA 1
ATOM 699 C C . ASP A 1 82 ? 16.893 -3.749 -16.340 1.00 66.38 82 ASP A C 1
ATOM 701 O O . ASP A 1 82 ? 17.902 -3.532 -17.015 1.00 66.38 82 ASP A O 1
ATOM 705 N N . LEU A 1 83 ? 16.490 -2.888 -15.402 1.00 64.19 83 LEU A N 1
ATOM 706 C CA . LEU A 1 83 ? 17.132 -1.596 -15.227 1.00 64.19 83 LEU A CA 1
ATOM 707 C C . LEU A 1 83 ? 18.462 -1.683 -14.495 1.00 64.19 83 LEU A C 1
ATOM 709 O O . LEU A 1 83 ? 18.548 -2.152 -13.358 1.00 64.19 83 LEU A O 1
ATOM 713 N N . ALA A 1 84 ? 19.492 -1.105 -15.114 1.00 55.88 84 ALA A N 1
ATOM 714 C CA . ALA A 1 84 ? 20.695 -0.696 -14.411 1.00 55.88 84 ALA A CA 1
ATOM 715 C C . ALA A 1 84 ? 20.357 0.467 -13.458 1.00 55.88 84 ALA A C 1
ATOM 717 O O . ALA A 1 84 ? 19.615 1.383 -13.805 1.00 55.88 84 ALA A O 1
ATOM 718 N N . PHE A 1 85 ? 20.915 0.443 -12.244 1.00 57.69 85 PHE A N 1
ATOM 719 C CA . PHE A 1 85 ? 20.641 1.406 -11.163 1.00 57.69 85 PHE A CA 1
ATOM 720 C C . PHE A 1 85 ? 20.897 2.891 -11.509 1.00 57.69 85 PHE A C 1
ATOM 722 O O . PHE A 1 85 ? 20.596 3.762 -10.693 1.00 57.69 85 PHE A O 1
ATOM 729 N N . ASP A 1 86 ? 21.487 3.194 -12.664 1.00 62.41 86 ASP A N 1
ATOM 730 C CA . ASP A 1 86 ? 21.919 4.529 -13.076 1.00 62.41 86 ASP A CA 1
ATOM 731 C C . ASP A 1 86 ? 20.912 5.280 -13.961 1.00 62.41 86 ASP A C 1
ATOM 733 O O . ASP A 1 86 ? 21.074 6.482 -14.181 1.00 62.41 86 ASP A O 1
ATOM 737 N N . THR A 1 87 ? 19.855 4.618 -14.436 1.00 64.25 87 THR A N 1
ATOM 738 C CA . THR A 1 87 ? 18.879 5.218 -15.350 1.00 64.25 87 THR A CA 1
ATOM 739 C C . THR A 1 87 ? 17.537 5.479 -14.663 1.00 64.25 87 THR A C 1
ATOM 741 O O . THR A 1 87 ? 16.899 4.597 -14.092 1.00 64.25 87 THR A O 1
ATOM 744 N N . ILE A 1 88 ? 17.100 6.743 -14.696 1.00 69.38 88 ILE A N 1
ATOM 745 C CA . ILE A 1 88 ? 15.836 7.187 -14.096 1.00 69.38 88 ILE A CA 1
ATOM 746 C C . ILE A 1 88 ? 14.743 7.160 -15.167 1.00 69.38 88 ILE A C 1
ATOM 748 O O . ILE A 1 88 ? 14.721 8.015 -16.048 1.00 69.38 88 ILE A O 1
ATOM 752 N N . PHE A 1 89 ? 13.810 6.215 -15.045 1.00 74.19 89 PHE A N 1
ATOM 753 C CA . PHE A 1 89 ? 12.630 6.104 -15.909 1.00 74.19 89 PHE A CA 1
ATOM 754 C C . PHE A 1 89 ? 11.409 6.716 -15.232 1.00 74.19 89 PHE A C 1
ATOM 756 O O . PHE A 1 89 ? 10.855 6.146 -14.288 1.00 74.19 89 PHE A O 1
ATOM 763 N N . PHE A 1 90 ? 11.008 7.901 -15.689 1.00 77.50 90 PHE A N 1
ATOM 764 C CA . PHE A 1 90 ? 9.928 8.687 -15.087 1.00 77.50 90 PHE A CA 1
ATOM 765 C C . PHE A 1 90 ? 8.601 7.913 -15.016 1.00 77.50 90 PHE A C 1
ATOM 767 O O . PHE A 1 90 ? 7.849 8.048 -14.052 1.00 77.50 90 PHE A O 1
ATOM 774 N N . GLU A 1 91 ? 8.352 7.045 -15.990 1.00 75.56 91 GLU A N 1
ATOM 775 C CA . GLU A 1 91 ? 7.162 6.213 -16.136 1.00 75.56 91 GLU A CA 1
ATOM 776 C C . GLU A 1 91 ? 7.024 5.216 -14.981 1.00 75.56 91 GLU A C 1
ATOM 778 O O . GLU A 1 91 ? 5.956 5.110 -14.377 1.00 75.56 91 GLU A O 1
ATOM 783 N N . ILE A 1 92 ? 8.116 4.540 -14.607 1.00 79.75 92 ILE A N 1
ATOM 784 C CA . ILE A 1 92 ? 8.130 3.572 -13.499 1.00 79.75 92 ILE A CA 1
ATOM 785 C C . ILE A 1 92 ? 7.893 4.285 -12.171 1.00 79.75 92 ILE A C 1
ATOM 787 O O . ILE A 1 92 ? 7.137 3.797 -11.326 1.00 79.75 92 ILE A O 1
ATOM 791 N N . TRP A 1 93 ? 8.501 5.458 -11.985 1.00 82.50 93 TRP A N 1
ATOM 792 C CA . TRP A 1 93 ? 8.284 6.273 -10.791 1.00 82.50 93 TRP A CA 1
ATOM 793 C C . TRP A 1 93 ? 6.831 6.734 -10.686 1.00 82.50 93 TRP A C 1
ATOM 795 O O . TRP A 1 93 ? 6.220 6.587 -9.626 1.00 82.50 93 TRP A O 1
ATOM 805 N N . LEU A 1 94 ? 6.255 7.234 -11.782 1.00 84.06 94 LEU A N 1
ATOM 806 C CA . LEU A 1 94 ? 4.858 7.656 -11.830 1.00 84.06 94 LEU A CA 1
ATOM 807 C C . LEU A 1 94 ? 3.911 6.480 -11.558 1.00 84.06 94 LEU A C 1
ATOM 809 O O . LEU A 1 94 ? 3.020 6.593 -10.716 1.00 84.06 94 LEU A O 1
ATOM 813 N N . PHE A 1 95 ? 4.136 5.334 -12.201 1.00 84.50 95 PHE A N 1
ATOM 814 C CA . PHE A 1 95 ? 3.352 4.119 -11.990 1.00 84.50 95 PHE A CA 1
ATOM 815 C C . PHE A 1 95 ? 3.424 3.631 -10.538 1.00 84.50 95 PHE A C 1
ATOM 817 O O . PHE A 1 95 ? 2.399 3.366 -9.908 1.00 84.50 95 PHE A O 1
ATOM 824 N N . THR A 1 96 ? 4.628 3.590 -9.965 1.00 88.56 96 THR A N 1
ATOM 825 C CA . THR A 1 96 ? 4.854 3.185 -8.571 1.00 88.56 96 THR A CA 1
ATOM 826 C C . THR A 1 96 ? 4.148 4.126 -7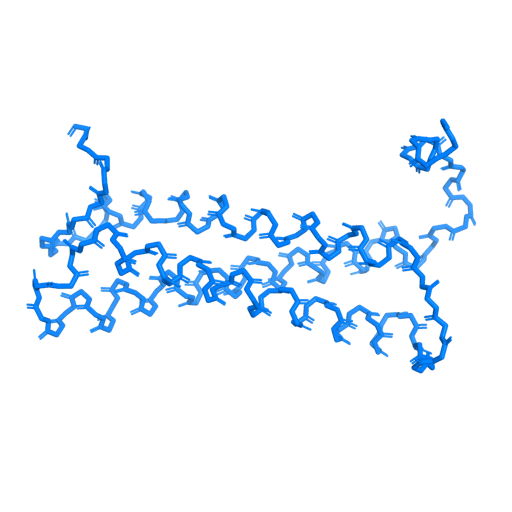.595 1.00 88.56 96 THR A C 1
ATOM 828 O O . THR A 1 96 ? 3.512 3.671 -6.640 1.00 88.56 96 THR A O 1
ATOM 831 N N . LEU A 1 97 ? 4.207 5.441 -7.833 1.00 90.12 97 LEU A N 1
ATOM 832 C CA . LEU A 1 97 ? 3.495 6.437 -7.030 1.00 90.12 97 LEU A CA 1
ATOM 833 C C . LEU A 1 97 ? 1.977 6.237 -7.098 1.00 90.12 97 LEU A C 1
ATOM 835 O O . LEU A 1 97 ? 1.314 6.229 -6.058 1.00 90.12 97 LEU A O 1
ATOM 839 N N . ILE A 1 98 ? 1.434 6.014 -8.296 1.00 90.69 98 ILE A N 1
ATOM 840 C CA . ILE A 1 98 ? 0.006 5.746 -8.504 1.00 90.69 98 ILE A CA 1
ATOM 841 C C . ILE A 1 98 ? -0.423 4.476 -7.753 1.00 90.69 98 ILE A C 1
ATOM 843 O O . ILE A 1 98 ? -1.377 4.522 -6.972 1.00 90.69 98 ILE A O 1
ATOM 847 N N . ASN A 1 99 ? 0.310 3.367 -7.898 1.00 90.19 99 ASN A N 1
ATOM 848 C CA . ASN A 1 99 ? 0.027 2.125 -7.169 1.00 90.19 99 ASN A CA 1
ATOM 849 C C . ASN A 1 99 ? 0.102 2.317 -5.654 1.00 90.19 99 ASN A C 1
ATOM 851 O O . ASN A 1 99 ? -0.714 1.775 -4.915 1.00 90.19 99 ASN A O 1
ATOM 855 N N . THR A 1 100 ? 1.027 3.140 -5.175 1.00 93.62 100 THR A N 1
ATOM 856 C CA . THR A 1 100 ? 1.169 3.437 -3.746 1.00 93.62 100 THR A CA 1
ATOM 857 C C . THR A 1 100 ? -0.043 4.186 -3.194 1.00 93.62 100 THR A C 1
ATOM 859 O O . THR A 1 100 ? -0.525 3.864 -2.108 1.00 93.62 100 THR A O 1
ATOM 862 N N . ILE A 1 101 ? -0.594 5.144 -3.944 1.00 94.06 101 ILE A N 1
ATOM 863 C CA . ILE A 1 101 ? -1.843 5.821 -3.567 1.00 94.06 101 ILE A CA 1
ATOM 864 C C . ILE A 1 101 ? -2.999 4.814 -3.560 1.00 94.06 101 ILE A C 1
ATOM 866 O O . ILE A 1 101 ? -3.752 4.737 -2.582 1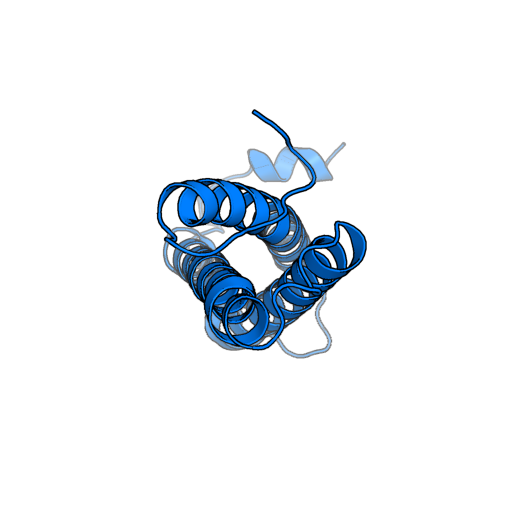.00 94.06 101 ILE A O 1
ATOM 870 N N . TYR A 1 102 ? -3.106 3.985 -4.603 1.00 93.69 102 TYR A N 1
ATOM 871 C CA . TYR A 1 102 ? -4.134 2.949 -4.666 1.00 93.69 102 TYR A CA 1
ATOM 872 C C . TYR A 1 102 ? -3.998 1.899 -3.560 1.00 93.69 102 TYR A C 1
ATOM 874 O O . TYR A 1 102 ? -5.015 1.373 -3.114 1.00 93.69 102 TYR A O 1
ATOM 882 N N . ALA A 1 103 ?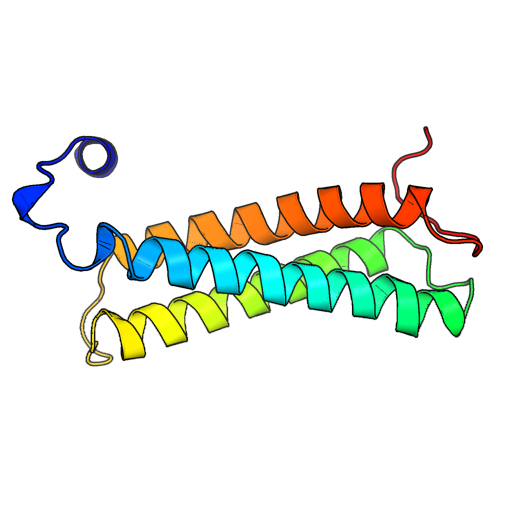 -2.796 1.640 -3.042 1.00 95.81 103 ALA A N 1
ATOM 883 C CA . ALA A 1 103 ? -2.584 0.725 -1.921 1.00 95.81 103 ALA A CA 1
ATOM 884 C C . ALA A 1 103 ? -3.330 1.190 -0.673 1.00 95.81 103 ALA A C 1
ATOM 886 O O . ALA A 1 103 ? -3.939 0.386 0.033 1.00 95.81 103 ALA A O 1
ATOM 887 N N . PHE A 1 104 ? -3.336 2.498 -0.414 1.00 94.44 104 PHE A N 1
ATOM 888 C CA . PHE A 1 104 ? -4.081 3.056 0.706 1.00 94.44 104 PHE A CA 1
ATOM 889 C C . PHE A 1 104 ? -5.595 3.010 0.471 1.00 94.44 104 PHE A C 1
ATOM 891 O O . PHE A 1 104 ? -6.356 2.662 1.375 1.00 94.44 104 PHE A O 1
ATOM 898 N N . VAL A 1 105 ? -6.034 3.309 -0.756 1.00 94.25 105 VAL A N 1
ATOM 899 C CA . VAL A 1 105 ? -7.452 3.251 -1.145 1.00 94.25 105 VAL A CA 1
ATOM 900 C C . VAL A 1 105 ? -7.992 1.824 -1.024 1.00 94.25 105 VAL A C 1
ATOM 902 O O . VAL A 1 105 ? -9.014 1.607 -0.372 1.00 94.25 105 VAL A O 1
ATOM 905 N N . PHE A 1 106 ? -7.294 0.831 -1.578 1.00 93.94 106 PHE A N 1
ATOM 906 C CA . PHE A 1 106 ? -7.690 -0.571 -1.461 1.00 93.94 106 PHE A CA 1
ATOM 907 C C . PHE A 1 106 ? -7.602 -1.073 -0.026 1.00 93.94 106 PHE A C 1
ATOM 909 O O . PHE A 1 106 ? -8.504 -1.783 0.409 1.00 93.94 106 PHE A O 1
ATOM 916 N N . TYR A 1 107 ? -6.591 -0.659 0.745 1.00 92.44 107 TYR A N 1
ATOM 917 C CA . TYR A 1 107 ? -6.516 -0.991 2.166 1.00 92.44 107 TYR A CA 1
ATOM 918 C C . TYR A 1 107 ? -7.756 -0.487 2.909 1.00 92.44 107 TYR A C 1
ATOM 920 O O . TYR A 1 107 ? -8.362 -1.235 3.675 1.00 92.44 107 TYR A O 1
ATOM 928 N N . PHE A 1 108 ? -8.193 0.745 2.635 1.00 90.31 108 PHE A N 1
ATOM 929 C CA . PHE A 1 108 ? -9.425 1.296 3.188 1.00 90.31 108 PHE A CA 1
ATOM 930 C C . PHE A 1 108 ? -10.667 0.504 2.759 1.00 90.31 108 PHE A C 1
ATOM 932 O O . PHE A 1 108 ? -11.458 0.106 3.618 1.00 90.31 108 PHE A O 1
ATOM 939 N N . ILE A 1 109 ? -10.824 0.212 1.464 1.00 90.56 109 ILE A N 1
ATOM 940 C CA . ILE A 1 109 ? -11.962 -0.563 0.942 1.00 90.56 109 ILE A CA 1
ATOM 941 C C . ILE A 1 109 ? -12.000 -1.959 1.570 1.00 90.56 109 ILE A C 1
ATOM 943 O O . ILE A 1 109 ? -13.033 -2.371 2.102 1.00 90.56 109 ILE A O 1
ATOM 947 N N . PHE A 1 110 ? -10.879 -2.683 1.577 1.00 89.44 110 PHE A N 1
ATOM 948 C CA . PHE A 1 110 ? -10.802 -3.994 2.208 1.00 89.44 110 PHE A CA 1
ATOM 949 C C . PHE A 1 110 ? -11.067 -3.894 3.705 1.00 89.44 110 PHE A C 1
ATOM 951 O O . PHE A 1 110 ? -11.822 -4.701 4.236 1.00 89.44 110 PHE A O 1
ATOM 958 N N . SER A 1 111 ? -10.564 -2.873 4.398 1.00 84.69 111 SER A N 1
ATOM 959 C CA . SER A 1 111 ? -10.919 -2.643 5.797 1.00 84.69 111 SER A CA 1
ATOM 960 C C . SER A 1 111 ? -12.430 -2.534 6.018 1.00 84.69 111 SER A C 1
ATOM 962 O O . SER A 1 111 ? -12.962 -3.172 6.933 1.00 84.69 111 SER A O 1
ATOM 964 N N . LEU A 1 112 ? -13.150 -1.805 5.162 1.00 82.00 112 LEU A N 1
ATOM 965 C CA . LEU A 1 112 ? -14.611 -1.719 5.225 1.00 82.00 112 LEU A CA 1
ATOM 966 C C . LEU A 1 112 ? -15.291 -3.070 4.961 1.00 82.00 112 LEU A C 1
ATOM 968 O O . LEU A 1 112 ? -16.185 -3.462 5.715 1.00 82.00 112 LEU A O 1
ATOM 972 N N . ILE A 1 113 ? -14.849 -3.803 3.937 1.00 83.44 113 ILE A N 1
ATOM 973 C CA . ILE A 1 113 ? -15.387 -5.127 3.593 1.00 83.44 113 ILE A CA 1
ATOM 974 C C . ILE A 1 113 ? -15.177 -6.093 4.758 1.00 83.44 113 ILE A C 1
ATOM 976 O O . ILE A 1 113 ? -16.131 -6.667 5.285 1.00 83.44 113 ILE A O 1
ATOM 980 N N . PHE A 1 114 ? -13.940 -6.224 5.235 1.00 77.00 114 PHE A N 1
ATOM 981 C CA . PHE A 1 114 ? -13.607 -7.111 6.338 1.00 77.00 114 PHE A CA 1
ATOM 982 C C . PHE A 1 114 ? -14.354 -6.719 7.611 1.00 77.00 114 PHE A C 1
ATOM 984 O O . PHE A 1 114 ? -14.720 -7.613 8.374 1.00 77.00 114 PHE A O 1
ATOM 991 N N . LYS A 1 115 ? -14.632 -5.429 7.871 1.00 70.00 115 LYS A N 1
ATOM 992 C CA . LYS A 1 115 ? -15.479 -5.013 9.006 1.00 70.00 115 LYS A CA 1
ATOM 993 C C . LYS A 1 115 ? -16.837 -5.692 8.999 1.00 70.00 115 LYS A C 1
ATOM 995 O O . LYS A 1 115 ? -17.241 -6.174 10.051 1.00 70.00 115 LYS A O 1
ATOM 1000 N N . ARG A 1 116 ? -17.488 -5.772 7.839 1.00 68.25 116 ARG A N 1
ATOM 1001 C CA . ARG A 1 116 ? -18.802 -6.408 7.697 1.00 68.25 116 ARG A CA 1
ATOM 1002 C C . ARG A 1 116 ? -18.774 -7.908 8.004 1.00 68.25 116 ARG A C 1
ATOM 1004 O O . ARG A 1 116 ? -19.782 -8.441 8.449 1.00 68.25 116 ARG A O 1
ATOM 1011 N N . PHE A 1 117 ? -17.636 -8.572 7.793 1.00 66.50 117 PHE A N 1
ATOM 1012 C CA . PHE A 1 117 ? -17.535 -10.031 7.859 1.00 66.50 117 PHE A CA 1
ATOM 1013 C C . PHE A 1 117 ? -16.857 -10.619 9.105 1.00 66.50 117 PHE A C 1
ATOM 1015 O O . PHE A 1 117 ? -16.913 -11.839 9.240 1.00 66.50 117 PHE A O 1
ATOM 1022 N N . SER A 1 118 ? -16.233 -9.858 10.029 1.00 56.25 118 SER A N 1
ATOM 1023 C CA . SER A 1 118 ? -15.840 -10.509 11.305 1.00 56.25 118 SER A CA 1
ATOM 1024 C C . SER A 1 118 ? -16.835 -10.358 12.427 1.00 56.25 118 SER A C 1
ATOM 1026 O O . SER A 1 118 ? -17.429 -9.316 12.658 1.00 56.25 118 SER A O 1
ATOM 1028 N N . ILE A 1 119 ? -16.809 -11.426 13.209 1.00 57.53 119 ILE A N 1
ATOM 1029 C CA . ILE A 1 119 ? -17.521 -11.704 14.444 1.00 57.53 119 ILE A CA 1
ATOM 1030 C C . ILE A 1 119 ? -16.915 -10.936 15.649 1.00 57.53 119 ILE A C 1
ATOM 1032 O O . ILE A 1 119 ? -17.519 -10.879 16.713 1.00 57.53 119 ILE A O 1
ATOM 1036 N N . PHE A 1 120 ? -15.731 -10.320 15.509 1.00 58.78 120 PHE A N 1
ATOM 1037 C CA . PHE A 1 120 ? -15.022 -9.622 16.597 1.00 58.78 120 PHE A CA 1
ATOM 1038 C C . PHE A 1 120 ? -15.280 -8.106 16.600 1.00 58.78 120 PHE A C 1
ATOM 1040 O O . PHE A 1 120 ? -15.452 -7.527 15.525 1.00 58.78 120 PHE A O 1
ATOM 1047 N N . PRO A 1 121 ? -15.246 -7.429 17.767 1.00 52.00 121 PRO A N 1
ATOM 1048 C CA . PRO A 1 121 ? -15.409 -5.981 17.837 1.00 52.00 121 PRO A CA 1
ATOM 1049 C C . PRO A 1 121 ? -14.245 -5.281 17.128 1.00 52.00 121 PRO A C 1
ATOM 1051 O O . PRO A 1 121 ? -13.074 -5.424 17.482 1.00 52.00 121 PRO A O 1
ATOM 1054 N N . LYS A 1 122 ? -14.590 -4.524 16.087 1.00 55.53 122 LYS A N 1
ATOM 1055 C CA . LYS A 1 122 ? -13.655 -3.796 15.229 1.00 55.53 122 LYS A CA 1
ATOM 1056 C C . LYS A 1 122 ? -13.917 -2.313 15.323 1.00 55.53 122 LYS A C 1
ATOM 1058 O O . LYS A 1 122 ? -15.041 -1.858 15.134 1.00 55.53 122 LYS A O 1
ATOM 1063 N N . TYR A 1 123 ? -12.855 -1.554 15.497 1.00 54.03 123 TYR A N 1
ATOM 1064 C CA . TYR A 1 123 ? -12.890 -0.114 15.335 1.00 54.03 123 TYR A CA 1
ATOM 1065 C C . TYR A 1 123 ? -12.367 0.212 13.943 1.00 54.03 123 TYR A C 1
ATOM 1067 O O . TYR A 1 123 ? -11.273 -0.198 13.559 1.00 54.03 123 TYR A O 1
ATOM 1075 N N . ILE A 1 124 ? -13.175 0.951 13.202 1.00 56.28 124 ILE A N 1
ATOM 1076 C CA . ILE A 1 124 ? -12.779 1.718 12.025 1.00 56.28 124 ILE A CA 1
ATOM 1077 C C . ILE A 1 124 ? -13.161 3.165 12.359 1.00 56.28 124 ILE A C 1
ATOM 1079 O O . ILE A 1 124 ? -14.194 3.348 13.009 1.00 56.28 124 ILE A O 1
ATOM 1083 N N . PRO A 1 125 ? -12.390 4.186 11.935 1.00 51.56 125 PRO A N 1
ATOM 1084 C CA . PRO A 1 125 ? -12.755 5.601 12.110 1.00 51.56 125 PRO A CA 1
ATOM 1085 C C . PRO A 1 125 ? -14.150 5.975 11.583 1.00 51.56 125 PRO A C 1
ATOM 1087 O O . PRO A 1 125 ? -14.670 7.029 11.927 1.00 51.56 125 PRO A O 1
ATOM 1090 N N . VAL A 1 126 ? -14.765 5.119 10.765 1.00 51.34 126 VAL A N 1
ATOM 1091 C CA . VAL A 1 126 ? -16.079 5.333 10.170 1.00 51.34 126 VAL A CA 1
ATOM 1092 C C . VAL A 1 126 ? -17.125 4.515 10.933 1.00 51.34 126 VAL A C 1
ATOM 1094 O O . VAL A 1 126 ? -17.162 3.275 10.863 1.00 51.34 126 VAL A O 1
ATOM 1097 N N . LYS A 1 127 ? -17.971 5.225 11.686 1.00 51.19 127 LYS A N 1
ATOM 1098 C CA . LYS A 1 127 ? -19.263 4.718 12.158 1.00 51.19 127 LYS A CA 1
ATOM 1099 C C . LYS A 1 127 ? -20.242 4.838 10.988 1.00 51.19 127 LYS A C 1
ATOM 1101 O O . LYS A 1 127 ? -20.418 5.935 10.472 1.00 51.19 127 LYS A O 1
ATOM 1106 N N . PHE A 1 128 ? -20.797 3.710 10.565 1.00 52.53 128 PHE A N 1
ATOM 1107 C CA . PHE A 1 128 ? -22.024 3.674 9.778 1.00 52.53 128 PHE A CA 1
ATOM 1108 C C . PHE A 1 128 ? -23.121 3.252 10.742 1.00 52.53 128 PHE A C 1
ATOM 1110 O O . PHE A 1 128 ? -22.811 2.343 11.554 1.00 52.53 128 PHE A O 1
#

Secondary structure (DSSP, 8-state):
-GGGGGGGS-GGG-TTIIIIIHHHHHHHHHHHHHHHHHIIIIIIHHHHS----HHHHHHHHHHHHHHHHHHHHHHIIIIIS---TT---HHHHHHHHHHHHHHHHHHHHHHHHHHHH-SS----S---

Radius of gyration: 17.64 Å; Cα contacts (8 Å, |Δi|>4): 108; chains: 1; bounding box: 44×32×53 Å

Sequence (128 aa):
MEAFYFFFEDLNNWSVWDEKGYLIGFLILLITTLFFTLLYYMYFGRKNMKYATVGKWFLFGLLNMIVVFISTLFIEGFAVFDLAFDTIFFEIWLFTLINTIYAFVFYFIFSLIFKRFSIFPKYIPVKF

Foldseek 3Di:
DVVVCVVVDDCPVCPLPPPDLVVVLVCLLVVLLVVLLCCCCPVVLPPDLPCQDQVNLVVSLLVSLVSSLVVSCVCCQCVRVVDDPPDDDVVSVVSSNVSSVVSSVVNVVSNVVVVVPDPTDHHDVDDD

Nearest PDB structures (foldseek):
  7w78-assembly1_B  TM=4.920E-01  e=2.742E+00  Corynebacterium diphtheriae NCTC 13129
  8x61-assembly1_D  TM=5.732E-01  e=6.947E+00  Escherichia coli K-12